Protein AF-A0A432KFN8-F1 (afdb_monomer_lite)

Sequence (47 aa):
PGMALAAKAFGANGYFLETHPNPEEAWSDGPNQLYLKDLRDLIKKLV

pLDDT: mean 96.12, std 3.05, range [79.25, 98.44]

Foldseek 3Di:
DVVLVVCLVVPPPDDDAAADCQLVPDPPDSVRHHNPVCVVVVVVVRD

Radius of gyration: 11.45 Å; chains: 1; bounding box: 24×18×30 Å

Secondary structure (DSSP, 8-state):
-HHHHHHHHTT-S-----EESSGGG-SS-GGGSEEGGGHHHHHHHH-

Structure (mmCIF, N/CA/C/O backbone):
data_AF-A0A432KFN8-F1
#
_entry.id   AF-A0A432KFN8-F1
#
loop_
_atom_site.group_PDB
_atom_site.id
_atom_site.type_symbol
_atom_site.label_atom_id
_atom_site.label_alt_id
_atom_site.label_comp_id
_atom_site.label_asym_id
_atom_site.label_entity_id
_atom_site.label_seq_id
_atom_site.pdbx_PDB_ins_code
_atom_site.Cartn_x
_atom_site.Cartn_y
_atom_site.Cartn_z
_atom_site.occupancy
_atom_site.B_iso_or_equiv
_atom_site.auth_seq_id
_atom_site.auth_comp_id
_atom_site.auth_asym_id
_atom_site.auth_atom_id
_atom_site.pdbx_PDB_model_num
ATOM 1 N N . PRO A 1 1 ? 4.093 2.228 4.298 1.00 79.25 1 PRO A N 1
ATOM 2 C CA . PRO A 1 1 ? 2.805 2.928 4.077 1.00 79.25 1 PRO A CA 1
ATOM 3 C C . PRO A 1 1 ? 2.308 3.654 5.346 1.00 79.25 1 PRO A C 1
ATOM 5 O O . PRO A 1 1 ? 1.379 3.199 6.011 1.00 79.25 1 PRO A O 1
ATOM 8 N N . GLY A 1 2 ? 2.940 4.784 5.691 1.00 93.00 2 GLY A N 1
ATOM 9 C CA . GLY A 1 2 ? 2.541 5.585 6.861 1.00 93.00 2 GLY A CA 1
ATOM 10 C C . GLY A 1 2 ? 1.124 6.152 6.732 1.00 93.00 2 GLY A C 1
ATOM 11 O O . GLY A 1 2 ? 0.344 6.079 7.675 1.00 93.00 2 GLY A O 1
ATOM 12 N N . MET A 1 3 ? 0.750 6.596 5.529 1.00 94.81 3 MET A N 1
ATOM 13 C CA . MET A 1 3 ? -0.579 7.151 5.248 1.00 94.81 3 MET A CA 1
ATOM 14 C C . MET A 1 3 ? -1.716 6.143 5.441 1.00 94.81 3 MET A C 1
ATOM 16 O O . MET A 1 3 ? -2.754 6.500 5.983 1.00 94.81 3 MET A O 1
ATOM 20 N N . ALA A 1 4 ? -1.522 4.873 5.068 1.00 95.81 4 ALA A N 1
ATOM 21 C CA . ALA A 1 4 ? -2.544 3.845 5.278 1.00 95.81 4 ALA A CA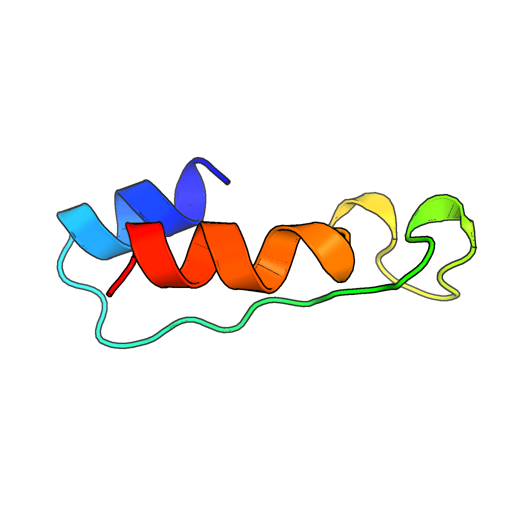 1
ATOM 22 C C . ALA A 1 4 ? -2.777 3.563 6.776 1.00 95.81 4 ALA A C 1
ATOM 24 O O . ALA A 1 4 ? -3.910 3.404 7.216 1.00 95.81 4 ALA A O 1
ATOM 25 N N . LEU A 1 5 ? -1.712 3.561 7.584 1.00 96.19 5 LEU A N 1
ATOM 26 C CA . LEU A 1 5 ? -1.831 3.4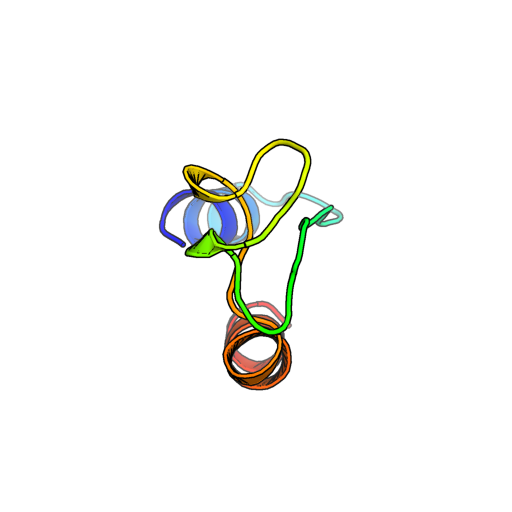08 9.038 1.00 96.19 5 LEU A CA 1
ATOM 27 C C . LEU A 1 5 ? -2.500 4.628 9.682 1.00 96.19 5 LEU A C 1
ATOM 29 O O . LEU A 1 5 ? -3.337 4.468 10.567 1.00 96.19 5 LEU A O 1
ATOM 33 N N . ALA A 1 6 ? -2.172 5.835 9.213 1.00 97.31 6 ALA A N 1
ATOM 34 C CA . ALA A 1 6 ? -2.835 7.055 9.655 1.00 97.31 6 ALA A CA 1
ATOM 35 C C . ALA A 1 6 ? -4.334 7.022 9.319 1.00 97.31 6 ALA A C 1
ATOM 37 O O . ALA A 1 6 ? -5.157 7.253 10.197 1.00 97.31 6 ALA A O 1
ATOM 38 N N . ALA A 1 7 ? -4.705 6.652 8.090 1.00 97.00 7 ALA A N 1
ATOM 39 C CA . ALA A 1 7 ? -6.103 6.525 7.682 1.00 97.00 7 ALA A CA 1
ATOM 40 C C . ALA A 1 7 ? -6.886 5.537 8.571 1.00 97.00 7 ALA A C 1
ATOM 42 O O . ALA A 1 7 ? -7.996 5.863 8.990 1.00 97.00 7 ALA A O 1
ATOM 43 N N . LYS A 1 8 ? -6.288 4.396 8.959 1.00 95.56 8 LYS A N 1
ATOM 44 C CA . LYS A 1 8 ? -6.870 3.482 9.963 1.00 95.56 8 LYS A CA 1
ATOM 45 C C . LYS A 1 8 ? -7.117 4.187 11.293 1.00 95.56 8 LYS A C 1
ATOM 47 O O . LYS A 1 8 ? -8.211 4.097 11.841 1.00 95.56 8 LYS A O 1
ATOM 52 N N . ALA A 1 9 ? -6.100 4.875 11.810 1.00 96.94 9 ALA A N 1
ATOM 53 C CA . ALA A 1 9 ? -6.169 5.556 13.100 1.00 96.94 9 ALA A CA 1
ATOM 54 C C . ALA A 1 9 ? -7.225 6.674 13.122 1.00 96.94 9 ALA A C 1
ATOM 56 O O . ALA A 1 9 ? -7.886 6.867 14.138 1.00 96.94 9 ALA A O 1
ATOM 57 N N . PHE A 1 10 ? -7.421 7.368 11.999 1.00 97.31 10 PHE A N 1
ATOM 58 C CA . PHE A 1 10 ? -8.425 8.424 11.846 1.00 97.31 10 PHE A CA 1
ATOM 59 C C . PHE A 1 10 ? -9.822 7.912 11.453 1.00 97.31 10 PHE A C 1
ATOM 61 O O . PHE A 1 10 ? -10.726 8.720 11.257 1.00 97.31 10 PHE A O 1
ATOM 68 N N . GLY A 1 11 ? -10.028 6.593 11.363 1.00 96.25 11 GLY A N 1
ATOM 69 C CA . GLY A 1 11 ? -11.349 6.005 11.130 1.00 96.25 11 GLY A CA 1
ATOM 70 C C . GLY A 1 11 ? -11.819 6.034 9.674 1.00 96.25 11 GLY A C 1
ATOM 71 O O . GLY A 1 11 ? -13.022 6.063 9.424 1.00 96.25 11 GLY A O 1
ATOM 72 N N . ALA A 1 12 ? -10.897 6.026 8.706 1.00 96.62 12 ALA A N 1
ATOM 73 C CA . ALA A 1 12 ? -11.253 5.907 7.295 1.00 96.62 12 ALA A CA 1
ATOM 74 C C . ALA A 1 12 ? -12.004 4.594 7.012 1.00 96.62 12 ALA A C 1
ATOM 76 O O . ALA A 1 12 ? -11.655 3.531 7.526 1.00 96.62 12 ALA A O 1
ATOM 77 N N . ASN A 1 13 ? -13.015 4.657 6.143 1.00 96.31 13 ASN A N 1
ATOM 78 C CA . ASN A 1 13 ? -13.871 3.509 5.828 1.00 96.31 13 ASN A CA 1
ATOM 79 C C . ASN A 1 13 ? -13.328 2.606 4.711 1.00 96.31 13 ASN A C 1
ATOM 81 O O . ASN A 1 13 ? -13.889 1.541 4.464 1.00 96.31 13 ASN A O 1
ATOM 85 N N . GLY A 1 14 ? -12.270 3.019 4.013 1.00 94.81 14 GLY A N 1
ATOM 86 C CA . GLY A 1 14 ? -11.736 2.271 2.883 1.00 94.81 14 GLY A CA 1
ATOM 87 C C . GLY A 1 14 ? -10.362 2.752 2.438 1.00 94.81 14 GLY A C 1
ATOM 88 O O . GLY A 1 14 ? -9.895 3.818 2.839 1.00 94.81 14 GLY A O 1
ATOM 89 N N . TYR A 1 15 ? -9.733 1.939 1.592 1.00 95.75 15 TYR A N 1
ATOM 90 C CA . TYR A 1 15 ? -8.422 2.195 1.006 1.00 95.75 15 TYR A CA 1
ATOM 91 C C . TYR A 1 15 ? -8.487 1.980 -0.500 1.00 95.75 15 TYR A C 1
ATOM 93 O O . TYR A 1 15 ? -9.071 1.002 -0.965 1.00 95.75 15 TYR A O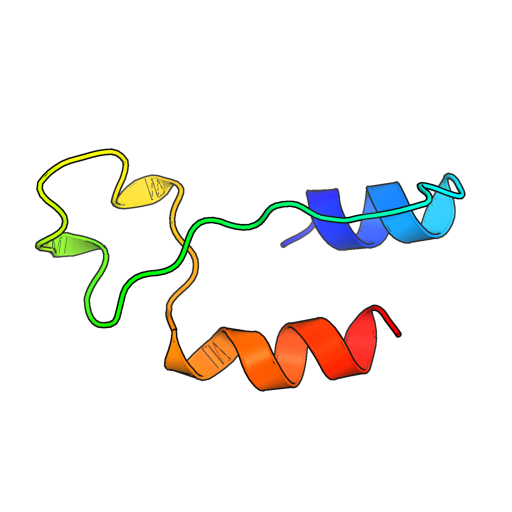 1
ATOM 101 N N . PHE A 1 16 ? -7.824 2.858 -1.242 1.00 95.50 16 PHE A N 1
ATOM 102 C CA . PHE A 1 16 ? -7.454 2.637 -2.631 1.00 95.50 16 PHE A CA 1
ATOM 103 C C . PHE A 1 16 ? -5.927 2.650 -2.693 1.00 95.50 16 PHE A C 1
ATOM 105 O O . PHE A 1 16 ? -5.300 3.590 -2.204 1.00 95.50 16 PHE A O 1
ATOM 112 N N . LEU A 1 17 ? -5.333 1.575 -3.206 1.00 95.88 17 LEU A N 1
ATOM 113 C CA . LEU A 1 17 ? -3.886 1.385 -3.257 1.00 95.88 17 LEU A CA 1
ATOM 114 C C . LEU A 1 17 ? -3.513 0.944 -4.668 1.00 95.88 17 LEU A C 1
ATOM 116 O O . LEU A 1 17 ? -4.000 -0.084 -5.136 1.00 95.88 17 LEU A O 1
ATOM 120 N N . GLU A 1 18 ? -2.636 1.695 -5.321 1.00 97.44 18 GLU A N 1
ATOM 121 C CA . GLU A 1 18 ? -2.045 1.274 -6.586 1.00 97.44 18 GLU A CA 1
ATOM 122 C C . GLU A 1 18 ? -0.901 0.297 -6.318 1.00 97.44 18 GLU A C 1
ATOM 124 O O . GLU A 1 18 ? -0.140 0.452 -5.356 1.00 97.44 18 GLU A O 1
ATOM 129 N N . THR A 1 19 ? -0.781 -0.734 -7.152 1.00 97.50 19 THR A N 1
ATOM 130 C CA . THR A 1 19 ? 0.220 -1.785 -6.953 1.00 97.50 19 THR A CA 1
ATOM 131 C C . THR A 1 19 ? 0.813 -2.246 -8.268 1.00 97.50 19 THR A C 1
ATOM 133 O O . THR A 1 19 ? 0.094 -2.296 -9.265 1.00 97.50 19 THR A O 1
ATOM 136 N N . HIS A 1 20 ? 2.070 -2.686 -8.248 1.00 98.44 20 HIS A N 1
ATOM 137 C CA . HIS A 1 20 ? 2.716 -3.268 -9.422 1.00 98.44 20 HIS A CA 1
ATOM 138 C C . HIS A 1 20 ? 3.712 -4.371 -9.038 1.00 98.44 20 HIS A C 1
ATOM 140 O O . HIS A 1 20 ? 4.306 -4.308 -7.957 1.00 98.44 20 HIS A O 1
ATOM 146 N N . PRO A 1 21 ? 3.911 -5.409 -9.876 1.00 98.31 21 PRO A N 1
ATOM 147 C CA . PRO A 1 21 ? 4.935 -6.426 -9.628 1.00 98.31 21 PRO A CA 1
ATOM 148 C C . PRO A 1 21 ? 6.357 -5.847 -9.587 1.00 98.31 21 PRO A C 1
ATOM 150 O O . PRO A 1 21 ? 7.177 -6.316 -8.801 1.00 98.31 21 PRO A O 1
ATOM 153 N N . ASN A 1 22 ? 6.615 -4.826 -10.410 1.00 97.94 22 ASN A N 1
ATOM 154 C CA . ASN A 1 22 ? 7.903 -4.147 -10.566 1.00 97.94 22 ASN A CA 1
ATOM 155 C C . ASN A 1 22 ? 7.693 -2.628 -10.758 1.00 97.94 22 ASN A C 1
ATOM 157 O O . ASN A 1 22 ? 7.633 -2.177 -11.903 1.00 97.94 22 ASN A O 1
ATOM 161 N N . PRO A 1 23 ? 7.387 -1.856 -9.700 1.00 97.69 23 PRO A N 1
ATOM 162 C CA . PRO A 1 23 ? 7.059 -0.428 -9.787 1.00 97.69 23 PRO A CA 1
ATOM 163 C C . PRO A 1 23 ? 8.058 0.414 -10.601 1.00 97.69 23 PRO A C 1
ATOM 165 O O . PRO A 1 23 ? 7.673 1.394 -11.227 1.00 97.69 23 PRO A O 1
ATOM 168 N N . GLU A 1 24 ? 9.322 0.010 -10.662 1.00 97.75 24 GLU A N 1
ATOM 169 C CA . GLU A 1 24 ? 10.390 0.650 -11.432 1.00 97.75 24 GLU A CA 1
ATOM 170 C C . GLU A 1 24 ? 10.168 0.597 -12.953 1.00 97.75 24 GLU A C 1
ATOM 172 O O . GLU A 1 24 ? 10.652 1.465 -13.676 1.00 97.75 24 GLU A O 1
ATOM 177 N N . GLU A 1 25 ? 9.424 -0.397 -13.439 1.00 98.00 25 GLU A N 1
ATOM 178 C CA . GLU A 1 25 ? 9.048 -0.558 -14.851 1.00 98.00 25 GLU A CA 1
ATOM 179 C C . GLU A 1 25 ? 7.612 -0.095 -15.138 1.00 98.00 25 GLU A C 1
ATOM 181 O O . GLU A 1 25 ? 7.115 -0.256 -16.257 1.00 98.00 25 GLU A O 1
ATOM 186 N N . ALA A 1 26 ? 6.918 0.470 -14.146 1.00 97.69 26 ALA A N 1
ATOM 187 C CA . ALA A 1 26 ? 5.557 0.947 -14.335 1.00 97.69 26 ALA A CA 1
ATOM 188 C C . ALA A 1 26 ? 5.526 2.121 -15.326 1.00 97.69 26 ALA A C 1
ATOM 190 O O . ALA A 1 26 ? 6.270 3.093 -15.203 1.00 97.69 26 ALA A O 1
ATOM 191 N N . TRP A 1 27 ? 4.613 2.060 -16.298 1.00 97.62 27 TRP A N 1
ATOM 192 C CA . TRP A 1 27 ? 4.447 3.115 -17.306 1.00 97.62 27 TRP A CA 1
ATOM 193 C C . TRP A 1 27 ? 3.832 4.409 -16.751 1.00 97.62 27 TRP A C 1
ATOM 195 O O . TRP A 1 27 ? 3.879 5.441 -17.415 1.00 97.62 27 TRP A O 1
ATOM 205 N N . SER A 1 28 ? 3.255 4.356 -15.548 1.00 97.31 28 SER A N 1
ATOM 206 C CA . SER A 1 28 ? 2.751 5.506 -14.794 1.00 97.31 28 SER A CA 1
ATOM 207 C C . SER A 1 28 ? 2.894 5.236 -13.301 1.00 97.31 28 SER A C 1
ATOM 209 O O . SER A 1 28 ? 2.728 4.094 -12.873 1.00 97.31 28 SER A O 1
ATOM 211 N N . ASP A 1 29 ? 3.181 6.283 -12.525 1.00 95.62 29 ASP A N 1
ATOM 212 C CA . ASP A 1 29 ? 3.124 6.303 -11.053 1.00 95.62 29 ASP A CA 1
ATOM 213 C C . ASP A 1 29 ? 3.918 5.220 -10.304 1.00 95.62 29 ASP A C 1
ATOM 215 O O . ASP A 1 29 ? 3.649 4.940 -9.137 1.00 95.62 29 ASP A O 1
ATOM 219 N N . GLY A 1 30 ? 4.963 4.664 -10.921 1.00 96.88 30 GLY A N 1
ATOM 220 C CA . GLY A 1 30 ? 5.839 3.662 -10.305 1.00 96.88 30 GLY A CA 1
ATOM 221 C C . GLY A 1 30 ? 6.287 3.997 -8.874 1.00 96.88 30 GLY A C 1
ATOM 222 O O . GLY A 1 30 ? 6.041 3.208 -7.966 1.00 96.88 30 GLY A O 1
ATOM 223 N N . PRO A 1 31 ? 6.847 5.192 -8.605 1.00 95.69 31 PRO A N 1
ATOM 224 C CA . PRO A 1 31 ? 7.265 5.574 -7.253 1.00 95.69 31 PRO A CA 1
ATOM 225 C C . PRO A 1 31 ? 6.141 5.610 -6.200 1.00 95.69 31 PRO A C 1
ATOM 227 O O . PRO A 1 31 ? 6.432 5.546 -5.005 1.00 95.69 31 PRO A O 1
ATOM 230 N N . ASN A 1 32 ? 4.875 5.725 -6.620 1.00 95.00 32 ASN A N 1
ATOM 231 C CA . ASN A 1 32 ? 3.705 5.758 -5.736 1.00 95.00 32 ASN A CA 1
ATOM 232 C C . ASN A 1 32 ? 3.076 4.370 -5.525 1.00 95.00 32 ASN A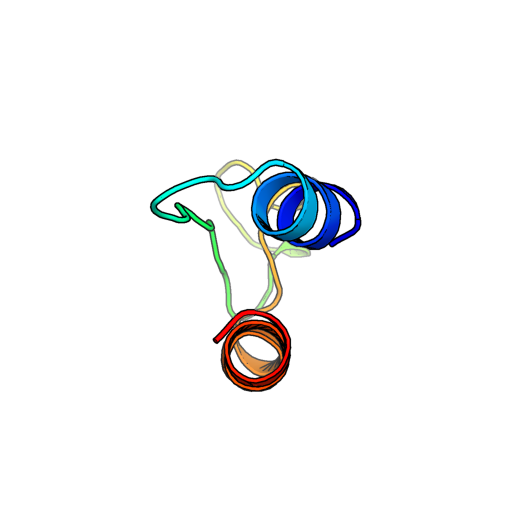 C 1
ATOM 234 O O . ASN A 1 32 ? 2.312 4.177 -4.575 1.00 95.00 32 ASN A O 1
ATOM 238 N N . GLN A 1 33 ? 3.393 3.400 -6.384 1.00 97.19 33 GLN A N 1
ATOM 239 C CA . GLN A 1 33 ? 2.821 2.060 -6.346 1.00 97.19 33 GLN A CA 1
ATOM 240 C C . GLN A 1 33 ? 3.480 1.184 -5.279 1.00 97.19 33 GLN A C 1
ATOM 242 O O . GLN A 1 33 ? 4.698 1.140 -5.114 1.00 97.19 33 GLN A O 1
ATOM 247 N N . LEU A 1 34 ? 2.659 0.418 -4.565 1.00 96.94 34 LEU A N 1
ATOM 248 C CA . LEU A 1 34 ? 3.136 -0.621 -3.659 1.00 96.94 34 LEU A CA 1
ATOM 249 C C . LEU A 1 34 ? 3.597 -1.844 -4.466 1.00 96.94 34 LEU A C 1
ATOM 251 O O . LEU A 1 34 ? 2.904 -2.277 -5.389 1.00 96.94 34 LEU A O 1
ATOM 255 N N . TYR A 1 35 ? 4.705 -2.480 -4.078 1.00 97.88 35 TYR A N 1
ATOM 256 C CA . TYR A 1 35 ? 5.043 -3.785 -4.647 1.00 97.88 35 TYR A CA 1
ATOM 257 C C . TYR A 1 35 ? 3.912 -4.784 -4.382 1.00 97.88 35 TYR A C 1
ATOM 259 O O . TYR A 1 35 ? 3.505 -5.000 -3.237 1.00 97.88 3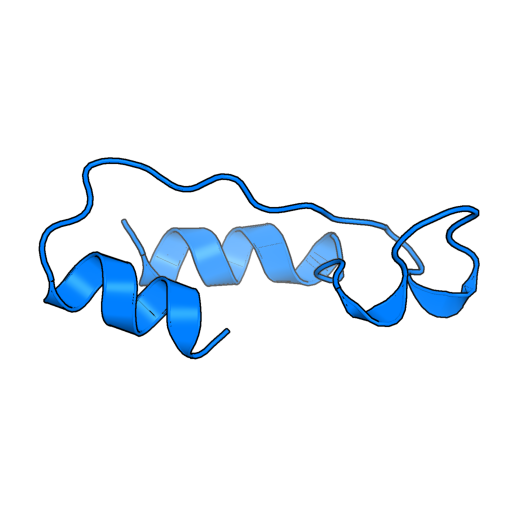5 TYR A O 1
ATOM 267 N N . LEU A 1 36 ? 3.439 -5.451 -5.435 1.00 98.19 36 LEU A N 1
ATOM 268 C CA . LEU A 1 36 ? 2.290 -6.360 -5.358 1.00 98.19 36 LEU A CA 1
ATOM 269 C C . LEU A 1 36 ? 2.486 -7.480 -4.320 1.00 98.19 36 LEU A C 1
ATOM 271 O O . LEU A 1 36 ? 1.544 -7.860 -3.626 1.00 98.19 36 LEU A O 1
ATOM 275 N N . LYS A 1 37 ? 3.720 -7.974 -4.165 1.00 98.06 37 LYS A N 1
ATOM 276 C CA . LYS A 1 37 ? 4.076 -9.003 -3.173 1.00 98.06 37 LYS A CA 1
ATOM 277 C C . LYS A 1 37 ? 3.815 -8.569 -1.721 1.00 98.06 37 LYS A C 1
ATOM 279 O O . LYS A 1 37 ? 3.485 -9.413 -0.892 1.00 98.06 37 LYS A O 1
ATOM 284 N N . ASP A 1 38 ? 3.896 -7.270 -1.429 1.00 97.50 38 ASP A N 1
ATOM 285 C CA . ASP A 1 38 ? 3.754 -6.719 -0.076 1.00 97.50 38 ASP A CA 1
ATOM 286 C C . ASP A 1 38 ? 2.290 -6.392 0.276 1.00 97.50 38 ASP A C 1
ATOM 288 O O . ASP A 1 38 ? 1.956 -6.178 1.447 1.00 97.50 38 ASP A O 1
ATOM 292 N N . LEU A 1 39 ? 1.388 -6.381 -0.717 1.00 97.25 39 LEU A N 1
ATOM 293 C CA . LEU A 1 39 ? -0.020 -6.010 -0.545 1.00 97.25 39 LEU A CA 1
ATOM 294 C C . LEU A 1 39 ? -0.724 -6.875 0.506 1.00 97.25 39 LEU A C 1
ATOM 296 O O . LEU A 1 39 ? -1.431 -6.357 1.371 1.00 97.25 39 LEU A O 1
ATOM 300 N N . ARG A 1 40 ? -0.515 -8.197 0.464 1.00 97.19 40 ARG A N 1
ATOM 301 C CA . ARG A 1 40 ? -1.174 -9.136 1.385 1.00 97.19 40 ARG A CA 1
ATOM 302 C C . ARG A 1 40 ? -0.822 -8.834 2.838 1.00 97.19 40 ARG A C 1
ATOM 304 O O . ARG A 1 40 ? -1.700 -8.848 3.699 1.00 97.19 40 ARG A O 1
ATOM 311 N N . ASP A 1 41 ? 0.449 -8.572 3.112 1.00 97.44 41 ASP A N 1
ATOM 312 C CA . ASP A 1 41 ? 0.913 -8.311 4.472 1.00 97.44 41 ASP A CA 1
ATOM 313 C C . ASP A 1 41 ? 0.539 -6.910 4.950 1.00 97.44 41 ASP A C 1
ATOM 315 O O . ASP A 1 41 ? 0.321 -6.717 6.147 1.00 97.44 41 ASP A O 1
ATOM 319 N N . LEU A 1 42 ? 0.390 -5.945 4.038 1.00 96.56 42 LEU A N 1
ATOM 320 C CA . LEU A 1 42 ? -0.206 -4.656 4.368 1.00 96.56 42 LEU A CA 1
ATOM 321 C C . LEU A 1 42 ? -1.679 -4.805 4.767 1.00 96.56 42 LEU A C 1
ATOM 323 O O . LEU A 1 42 ? -2.064 -4.309 5.822 1.00 96.56 42 LEU A O 1
ATOM 327 N N . ILE A 1 43 ? -2.492 -5.514 3.978 1.00 96.12 43 ILE A N 1
ATOM 328 C CA . ILE A 1 43 ? -3.924 -5.694 4.268 1.00 96.12 43 ILE A CA 1
ATOM 329 C C . ILE A 1 43 ? -4.125 -6.342 5.643 1.00 96.12 43 ILE A C 1
ATOM 331 O O . ILE A 1 43 ? -4.901 -5.822 6.434 1.00 96.12 43 ILE A O 1
ATOM 335 N N . LYS A 1 44 ? -3.358 -7.387 5.988 1.00 96.56 44 LYS A N 1
ATOM 336 C CA . LYS A 1 44 ? -3.406 -8.020 7.326 1.00 96.56 44 LYS A CA 1
ATOM 337 C C . LYS A 1 44 ? -3.112 -7.062 8.489 1.00 96.56 44 LYS A C 1
ATO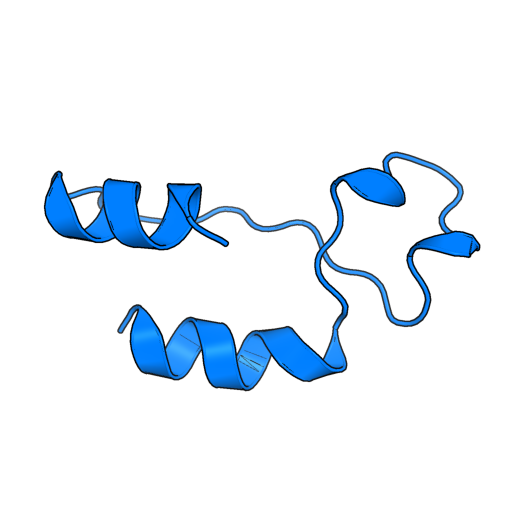M 339 O O . LYS A 1 44 ? -3.484 -7.342 9.619 1.00 96.56 44 LYS A O 1
ATOM 344 N N . LYS A 1 45 ? -2.369 -5.976 8.256 1.00 95.44 45 LYS A N 1
ATOM 345 C CA . LYS A 1 45 ? -2.103 -4.949 9.282 1.00 95.44 45 LYS A CA 1
ATOM 346 C C . LYS A 1 45 ? -3.256 -3.946 9.380 1.00 95.44 45 LYS A C 1
ATOM 348 O O . LYS A 1 45 ? -3.490 -3.357 10.440 1.00 95.44 45 LYS A O 1
ATOM 353 N N . LEU A 1 46 ? -3.953 -3.713 8.270 1.00 94.62 46 LEU A N 1
ATOM 354 C CA . LEU A 1 46 ? -5.021 -2.723 8.172 1.00 94.62 46 LEU A CA 1
ATOM 355 C C . LEU A 1 46 ? -6.376 -3.268 8.628 1.00 94.62 46 LEU A C 1
ATOM 357 O O . LEU A 1 46 ? -7.118 -2.508 9.251 1.00 94.62 46 LEU A O 1
ATOM 361 N N . VAL A 1 47 ? -6.659 -4.553 8.412 1.00 87.31 47 VAL A N 1
ATOM 362 C CA . VAL A 1 47 ? -7.954 -5.190 8.711 1.00 87.31 47 VAL A CA 1
ATOM 363 C C . VAL A 1 47 ? -7.812 -6.258 9.783 1.00 87.31 47 VAL A C 1
ATOM 365 O O . VAL A 1 47 ? -6.891 -7.090 9.649 1.00 87.31 47 VAL A O 1
#